Protein AF-A0A2H6A125-F1 (afdb_monomer)

Foldseek 3Di:
DDDDDDDDDDDDPPDPPPPPPPPVPPLCPDPVLLVLLLVLVVVQVVQVVPVVFWDQEAQPDDDAQFWEDENNGAIFTWGWDADPLAIEIETPDPDQDDDDKAKEFEAAPVPRDTHHIYIYRDHDDPPGRFRAWYDYPHDIHTYIYGHDNLVVRADPSRGNHDDYDDPPDDD

Solvent-accessible surface area (backbone atoms only — not comparable to full-atom values): 10241 Å² total; per-residue (Å²): 141,83,87,82,80,85,81,84,90,81,89,77,80,81,74,82,78,72,81,75,74,77,69,87,63,61,56,71,79,37,73,68,28,50,54,48,43,53,52,24,51,53,53,53,57,56,40,58,75,41,70,88,27,47,38,71,65,70,72,92,68,69,64,71,70,25,45,26,28,34,79,96,55,68,62,29,51,19,44,62,48,78,54,99,74,34,38,40,32,42,48,71,55,78,79,65,58,71,77,52,28,24,31,35,36,37,26,25,65,88,73,72,43,64,70,30,33,45,34,44,56,60,73,57,76,83,92,60,51,65,30,22,36,35,25,46,96,86,35,74,27,53,16,33,32,31,40,37,64,51,76,82,46,37,40,95,80,42,50,68,56,62,82,78,82,72,96,76,75,84,130

Radius of gyration: 24.01 Å; Cα contacts (8 Å, |Δi|>4): 311; chains: 1; bounding box: 84×49×62 Å

pLDDT: mean 84.89, std 18.53, range [31.28, 98.5]

Mean predicted aligned error: 10.07 Å

Structure (mmCIF, N/CA/C/O backbone):
data_AF-A0A2H6A125-F1
#
_entry.id   AF-A0A2H6A125-F1
#
loop_
_atom_site.group_PDB
_atom_site.id
_atom_site.type_symbol
_atom_site.label_atom_id
_atom_site.label_alt_id
_atom_site.label_comp_id
_atom_site.label_asym_id
_atom_site.label_entity_id
_atom_site.label_seq_id
_atom_site.pdbx_PDB_ins_code
_atom_site.Cartn_x
_atom_site.Cartn_y
_atom_site.Cartn_z
_atom_site.occupancy
_atom_site.B_iso_or_equiv
_atom_site.auth_seq_id
_atom_site.auth_comp_id
_atom_site.auth_asym_id
_atom_site.auth_atom_id
_atom_site.pdbx_PDB_model_num
ATOM 1 N N . MET A 1 1 ? 66.514 -27.451 -47.415 1.00 45.03 1 MET A N 1
ATOM 2 C CA . MET A 1 1 ? 66.470 -26.175 -46.665 1.00 45.03 1 MET A CA 1
ATOM 3 C C . MET A 1 1 ? 65.730 -25.149 -47.502 1.00 45.03 1 MET A C 1
ATOM 5 O O . MET A 1 1 ? 66.303 -24.671 -48.462 1.00 45.03 1 MET A O 1
ATOM 9 N N . ASN A 1 2 ? 64.467 -24.857 -47.182 1.00 39.72 2 ASN A N 1
ATOM 10 C CA . ASN A 1 2 ? 63.798 -23.630 -47.617 1.00 39.72 2 ASN A CA 1
ATOM 11 C C . ASN A 1 2 ? 62.652 -23.328 -46.647 1.00 39.72 2 ASN A C 1
ATOM 13 O O . ASN A 1 2 ? 61.668 -24.058 -46.566 1.00 39.72 2 ASN A O 1
ATOM 17 N N . ARG A 1 3 ? 62.860 -22.282 -45.841 1.00 41.31 3 ARG A N 1
ATOM 18 C CA . ARG A 1 3 ? 61.918 -21.753 -44.853 1.00 41.31 3 ARG A CA 1
ATOM 19 C C . ARG A 1 3 ? 60.858 -20.936 -45.589 1.00 41.31 3 ARG A C 1
ATOM 21 O O . ARG A 1 3 ? 61.184 -19.880 -46.126 1.00 41.31 3 ARG A O 1
ATOM 28 N N . HIS A 1 4 ? 59.601 -21.371 -45.565 1.00 50.62 4 HIS A N 1
ATOM 29 C CA . HIS A 1 4 ? 58.487 -20.497 -45.924 1.00 50.62 4 HIS A CA 1
ATOM 30 C C . HIS A 1 4 ? 58.055 -19.678 -44.703 1.00 50.62 4 HIS A C 1
ATOM 32 O O . HIS A 1 4 ? 57.708 -20.212 -43.653 1.00 50.62 4 HIS A O 1
ATOM 38 N N . ARG A 1 5 ? 58.152 -18.354 -44.862 1.00 57.81 5 ARG A N 1
ATOM 39 C CA . ARG A 1 5 ? 57.757 -17.312 -43.909 1.00 57.81 5 ARG A CA 1
ATOM 40 C C . ARG A 1 5 ? 56.262 -17.403 -43.578 1.00 57.81 5 ARG A C 1
ATOM 42 O O . ARG A 1 5 ? 55.437 -17.291 -44.480 1.00 57.81 5 ARG A O 1
ATOM 49 N N . GLN A 1 6 ? 55.928 -17.487 -42.292 1.00 52.91 6 GLN A N 1
ATOM 50 C CA . GLN A 1 6 ? 54.611 -17.116 -41.769 1.00 52.91 6 GLN A CA 1
ATOM 51 C C . GLN A 1 6 ? 54.445 -15.587 -41.848 1.00 52.91 6 GLN A C 1
ATOM 53 O O . GLN A 1 6 ? 55.332 -14.844 -41.426 1.00 52.91 6 GLN A O 1
ATOM 58 N N . LYS A 1 7 ? 53.320 -15.117 -42.397 1.00 51.59 7 LYS A N 1
ATOM 59 C CA . LYS A 1 7 ? 52.850 -13.729 -42.262 1.00 51.59 7 LYS A CA 1
ATOM 60 C C . LYS A 1 7 ? 51.802 -13.675 -41.141 1.00 51.59 7 LYS A C 1
ATOM 62 O O . LYS A 1 7 ? 50.956 -14.567 -41.106 1.00 51.59 7 LYS A O 1
ATOM 67 N N . PRO A 1 8 ? 51.828 -12.666 -40.255 1.00 49.78 8 PRO A N 1
ATOM 68 C CA . PRO A 1 8 ? 50.775 -12.447 -39.278 1.00 49.78 8 PRO A CA 1
ATOM 69 C C . PRO A 1 8 ? 49.687 -11.516 -39.836 1.00 49.78 8 PRO A C 1
ATOM 71 O O . PRO A 1 8 ? 49.899 -10.811 -40.822 1.00 49.78 8 PRO A O 1
ATOM 74 N N . LEU A 1 9 ? 48.606 -11.436 -39.059 1.00 45.34 9 LEU A N 1
ATOM 75 C CA . LEU A 1 9 ? 47.724 -10.277 -38.900 1.00 45.34 9 LEU A CA 1
ATOM 76 C C . LEU A 1 9 ? 46.521 -10.166 -39.850 1.00 45.34 9 LEU A C 1
ATOM 78 O O . LEU A 1 9 ? 46.654 -9.981 -41.055 1.00 45.34 9 LEU A O 1
ATOM 82 N N . GLY A 1 10 ? 45.329 -10.200 -39.244 1.00 41.28 10 GLY A N 1
ATOM 83 C CA . GLY A 1 10 ? 44.068 -9.866 -39.903 1.00 41.28 10 GLY A CA 1
ATOM 84 C C . GLY A 1 10 ? 42.828 -10.386 -39.177 1.00 41.28 10 GLY A C 1
ATOM 85 O O . GLY A 1 10 ? 41.997 -11.035 -39.798 1.00 41.28 10 GLY A O 1
ATOM 86 N N . ILE A 1 11 ? 42.711 -10.152 -37.864 1.00 54.56 11 ILE A N 1
ATOM 87 C CA . ILE A 1 11 ? 41.463 -10.363 -37.114 1.00 54.56 11 ILE A CA 1
ATOM 88 C C . ILE A 1 11 ? 40.464 -9.305 -37.596 1.00 54.56 11 ILE A C 1
ATOM 90 O O . ILE A 1 11 ? 40.628 -8.126 -37.297 1.00 54.56 11 ILE A O 1
ATOM 94 N N . ALA A 1 12 ? 39.444 -9.723 -38.341 1.00 47.31 12 ALA A N 1
ATOM 95 C CA . ALA A 1 12 ? 38.279 -8.905 -38.659 1.00 47.31 12 ALA A CA 1
ATOM 96 C C . ALA A 1 12 ? 37.071 -9.464 -37.895 1.00 47.31 12 ALA A C 1
ATOM 98 O O . ALA A 1 12 ? 36.276 -10.240 -38.419 1.00 47.31 12 ALA A O 1
ATOM 99 N N . LEU A 1 13 ? 36.970 -9.093 -36.616 1.00 45.88 13 LEU A N 1
ATOM 100 C CA . LEU A 1 13 ? 35.729 -9.183 -35.850 1.00 45.88 13 LEU A CA 1
ATOM 101 C C . LEU A 1 13 ? 34.775 -8.130 -36.426 1.00 45.88 13 LEU A C 1
ATOM 103 O O . LEU A 1 13 ? 34.897 -6.944 -36.124 1.00 45.88 13 LEU A O 1
ATOM 107 N N . LEU A 1 14 ? 33.857 -8.559 -37.298 1.00 50.56 14 LEU A N 1
ATOM 108 C CA . LEU A 1 14 ? 32.708 -7.750 -37.692 1.00 50.56 14 LEU A CA 1
ATOM 109 C C . LEU A 1 14 ? 31.846 -7.515 -36.448 1.00 50.56 14 LEU A C 1
ATOM 111 O O . LEU A 1 14 ? 31.099 -8.387 -36.007 1.00 50.56 14 LEU A O 1
ATOM 115 N N . GLY A 1 15 ? 31.982 -6.321 -35.879 1.00 45.25 15 GLY A N 1
ATOM 116 C CA . GLY A 1 15 ? 31.077 -5.799 -34.874 1.00 45.25 15 GLY A CA 1
ATOM 117 C C . GLY A 1 15 ? 29.706 -5.548 -35.491 1.00 45.25 15 GLY A C 1
ATOM 118 O O . GLY A 1 15 ? 29.510 -4.561 -36.196 1.00 45.25 15 GLY A O 1
ATOM 119 N N . CYS A 1 16 ? 28.740 -6.410 -35.175 1.00 44.06 16 CYS A N 1
ATOM 120 C CA . CYS A 1 16 ? 27.339 -6.006 -35.146 1.00 44.06 16 CYS A CA 1
ATOM 121 C C . CYS A 1 16 ? 27.173 -5.033 -33.974 1.00 44.06 16 CYS A C 1
ATOM 123 O O . CYS A 1 16 ? 26.851 -5.426 -32.854 1.00 44.06 16 CYS A O 1
ATOM 125 N N . ALA A 1 17 ? 27.454 -3.755 -34.226 1.00 50.03 17 ALA A N 1
ATOM 126 C CA . ALA A 1 17 ? 27.018 -2.661 -33.376 1.00 50.03 17 ALA A CA 1
ATOM 127 C C . ALA A 1 17 ? 25.494 -2.555 -33.507 1.00 50.03 17 ALA A C 1
ATOM 129 O O . ALA A 1 17 ? 24.967 -1.788 -34.310 1.00 50.03 17 ALA A O 1
ATOM 130 N N . SER A 1 18 ? 24.784 -3.397 -32.757 1.00 54.34 18 SER A N 1
ATOM 131 C CA . SER A 1 18 ? 23.344 -3.283 -32.580 1.00 54.34 18 SER A CA 1
ATOM 132 C C . SER A 1 18 ? 23.065 -1.929 -31.941 1.00 54.34 18 SER A C 1
ATOM 134 O O . SER A 1 18 ? 23.415 -1.696 -30.783 1.00 54.34 18 SER A O 1
ATOM 136 N N . LEU A 1 19 ? 22.453 -1.033 -32.714 1.00 48.19 19 LEU A N 1
ATOM 137 C CA . LEU A 1 19 ? 21.822 0.173 -32.209 1.00 48.19 19 LEU A CA 1
ATOM 138 C C . LEU A 1 19 ? 20.765 -0.234 -31.174 1.00 48.19 19 LEU A C 1
ATOM 140 O O . LEU A 1 19 ? 19.629 -0.550 -31.523 1.00 48.19 19 LEU A O 1
ATOM 144 N N . LEU A 1 20 ? 21.124 -0.212 -29.892 1.00 50.91 20 LEU A N 1
ATOM 145 C CA . LEU A 1 20 ? 20.140 -0.062 -28.830 1.00 50.91 20 LEU A CA 1
ATOM 146 C C . LEU A 1 20 ? 19.722 1.405 -28.849 1.00 50.91 20 LEU A C 1
ATOM 148 O O . LEU A 1 20 ? 20.271 2.244 -28.140 1.00 50.91 20 LEU A O 1
ATOM 152 N N . ILE A 1 21 ? 18.771 1.707 -29.732 1.00 48.62 21 ILE A N 1
ATOM 153 C CA . ILE A 1 21 ? 17.903 2.868 -29.588 1.00 48.62 21 ILE A CA 1
ATOM 154 C C . ILE A 1 21 ? 17.286 2.718 -28.199 1.00 48.62 21 ILE A C 1
ATOM 156 O O . ILE A 1 21 ? 16.431 1.861 -27.977 1.00 48.62 21 ILE A O 1
ATOM 160 N N . ALA A 1 22 ? 17.791 3.492 -27.241 1.00 44.69 22 ALA A N 1
ATOM 161 C CA . ALA A 1 22 ? 17.157 3.670 -25.954 1.00 44.69 22 ALA A CA 1
ATOM 162 C C . ALA A 1 22 ? 15.851 4.421 -26.222 1.00 44.69 22 ALA A C 1
ATOM 164 O O . ALA A 1 22 ? 15.797 5.645 -26.179 1.00 44.69 22 ALA A O 1
ATOM 165 N N . CYS A 1 23 ? 14.794 3.683 -26.565 1.00 50.44 23 CYS A N 1
ATOM 166 C CA . CYS A 1 23 ? 13.460 4.152 -26.255 1.00 50.44 23 CYS A CA 1
ATOM 167 C C . CYS A 1 23 ? 13.474 4.419 -24.752 1.00 50.44 23 CYS A C 1
ATOM 169 O O . CYS A 1 23 ? 13.734 3.499 -23.974 1.00 50.44 23 CYS A O 1
ATOM 171 N N . GLU A 1 24 ? 13.222 5.660 -24.345 1.00 50.19 24 GLU A N 1
ATOM 172 C CA . GLU A 1 24 ? 12.804 5.988 -22.984 1.00 50.19 24 GLU A CA 1
ATOM 173 C C . GLU A 1 24 ? 11.444 5.320 -22.742 1.00 50.19 24 GLU A C 1
ATOM 175 O O . GLU A 1 24 ? 10.383 5.937 -22.729 1.00 50.19 24 GLU A O 1
ATOM 180 N N . SER A 1 25 ? 11.456 3.994 -22.640 1.00 50.69 25 SER A N 1
ATOM 181 C CA . SER A 1 25 ? 10.323 3.215 -22.196 1.00 50.69 25 SER A CA 1
ATOM 182 C C . SER A 1 25 ? 10.205 3.492 -20.711 1.00 50.69 25 SER A C 1
ATOM 184 O O . SER A 1 25 ? 11.118 3.148 -19.957 1.00 50.69 25 SER A O 1
ATOM 186 N N . ASN A 1 26 ? 9.108 4.137 -20.315 1.00 62.97 26 ASN A N 1
ATOM 187 C CA . ASN A 1 26 ? 8.693 4.279 -18.924 1.00 62.97 26 ASN A CA 1
ATOM 188 C C . ASN A 1 26 ? 9.101 3.011 -18.138 1.00 62.97 26 ASN A C 1
ATOM 190 O O . ASN A 1 26 ? 8.681 1.922 -18.545 1.00 62.97 26 ASN A O 1
ATOM 194 N N . PRO A 1 27 ? 9.953 3.109 -17.096 1.00 62.69 27 PRO A N 1
ATOM 195 C CA . PRO A 1 27 ? 10.583 1.949 -16.457 1.00 62.69 27 PRO A CA 1
ATOM 196 C C . PRO A 1 27 ? 9.574 0.896 -15.977 1.00 62.69 27 PRO A C 1
ATOM 198 O O . PRO A 1 27 ? 9.894 -0.293 -15.955 1.00 62.69 27 PRO A O 1
ATOM 201 N N . GLU A 1 28 ? 8.334 1.303 -15.691 1.00 66.81 28 GLU A N 1
ATOM 202 C CA . GLU A 1 28 ? 7.229 0.403 -15.340 1.00 66.81 28 GLU A CA 1
ATOM 203 C C . GLU A 1 28 ? 6.837 -0.588 -16.440 1.00 66.81 28 GLU A C 1
ATOM 205 O O . GLU A 1 28 ? 6.411 -1.697 -16.135 1.00 66.81 28 GLU A O 1
ATOM 210 N N . ASN A 1 29 ? 7.009 -0.227 -17.712 1.00 70.81 29 ASN A N 1
ATOM 211 C CA . ASN A 1 29 ? 6.516 -1.006 -18.850 1.00 70.81 29 ASN A CA 1
ATOM 212 C C . ASN A 1 29 ? 7.509 -2.079 -19.322 1.00 70.81 29 ASN A C 1
ATOM 214 O O . ASN A 1 29 ? 7.290 -2.723 -20.349 1.00 70.81 29 ASN A O 1
ATOM 218 N N . SER A 1 30 ? 8.620 -2.271 -18.605 1.00 84.19 30 SER A N 1
ATOM 219 C CA . SER A 1 30 ? 9.564 -3.340 -18.921 1.00 84.19 30 SER A CA 1
ATOM 220 C C . SER A 1 30 ? 9.109 -4.675 -18.309 1.00 84.19 30 SER A C 1
ATOM 222 O O . SER A 1 30 ? 8.669 -4.704 -17.156 1.00 84.19 30 SER A O 1
ATOM 224 N N . PRO A 1 31 ? 9.291 -5.814 -19.009 1.00 85.19 31 PRO A N 1
ATOM 225 C CA . PRO A 1 31 ? 8.980 -7.131 -18.447 1.00 85.19 31 PRO A CA 1
ATOM 226 C C . PRO A 1 31 ? 9.698 -7.400 -17.117 1.00 85.19 31 PRO A C 1
ATOM 228 O O . PRO A 1 31 ? 9.139 -8.011 -16.210 1.00 85.19 31 PRO A O 1
ATOM 231 N N . ALA A 1 32 ? 10.930 -6.897 -16.977 1.00 88.44 32 ALA A N 1
ATOM 232 C CA . ALA A 1 32 ? 11.711 -7.026 -15.752 1.00 88.44 32 ALA A CA 1
ATOM 233 C C . ALA A 1 32 ? 11.048 -6.315 -14.561 1.00 88.44 32 ALA A C 1
ATOM 235 O O . ALA A 1 32 ? 10.980 -6.887 -13.474 1.00 88.44 32 ALA A O 1
ATOM 236 N N . CYS A 1 33 ? 10.528 -5.100 -14.758 1.00 89.44 33 CYS A N 1
ATOM 237 C CA . CYS A 1 33 ? 9.862 -4.371 -13.682 1.00 89.44 33 CYS A CA 1
ATOM 238 C C . CYS A 1 33 ? 8.458 -4.902 -13.375 1.00 89.44 33 CYS A C 1
ATOM 240 O O . CYS A 1 33 ? 8.044 -4.833 -12.219 1.00 89.44 33 CYS A O 1
ATOM 242 N N . GLY A 1 34 ? 7.778 -5.522 -14.345 1.00 87.31 34 GLY A N 1
ATOM 243 C CA . GLY A 1 34 ? 6.556 -6.293 -14.090 1.00 87.31 34 GLY A CA 1
ATOM 244 C C . GLY A 1 34 ? 6.796 -7.504 -13.178 1.00 87.31 34 GLY A C 1
ATOM 245 O O . GLY A 1 34 ? 6.050 -7.732 -12.233 1.00 87.31 34 GLY A O 1
ATOM 246 N N . ILE A 1 35 ? 7.883 -8.256 -13.389 1.00 89.19 35 ILE A N 1
ATOM 247 C CA . ILE A 1 35 ? 8.248 -9.365 -12.487 1.00 89.19 35 ILE A CA 1
ATOM 248 C C . ILE A 1 35 ? 8.644 -8.829 -11.105 1.00 89.19 35 ILE A C 1
ATOM 250 O O . ILE A 1 35 ? 8.231 -9.379 -10.083 1.00 89.19 35 ILE A O 1
ATOM 254 N N . ALA A 1 36 ? 9.422 -7.744 -11.062 1.00 90.94 36 ALA A N 1
ATOM 255 C CA . ALA A 1 36 ? 9.845 -7.131 -9.808 1.00 90.94 36 ALA A CA 1
ATOM 256 C C . ALA A 1 36 ? 8.656 -6.631 -8.972 1.00 90.94 36 ALA A C 1
ATOM 258 O O . ALA A 1 36 ? 8.660 -6.803 -7.755 1.00 90.94 36 ALA A O 1
ATOM 259 N N . SER A 1 37 ? 7.623 -6.059 -9.600 1.00 90.81 37 SER A N 1
ATOM 260 C CA . SER A 1 37 ? 6.436 -5.579 -8.887 1.00 90.81 37 SER A CA 1
ATOM 261 C C . SER A 1 37 ? 5.624 -6.716 -8.267 1.00 90.81 37 SER A C 1
ATOM 263 O O . SER A 1 37 ? 5.180 -6.593 -7.127 1.00 90.81 37 SER A O 1
ATOM 265 N N . ILE A 1 38 ? 5.491 -7.847 -8.967 1.00 91.75 38 ILE A N 1
ATOM 266 C CA . ILE A 1 38 ? 4.841 -9.051 -8.433 1.00 91.75 38 ILE A CA 1
ATOM 267 C C . ILE A 1 38 ? 5.657 -9.628 -7.271 1.00 91.75 38 ILE A C 1
ATOM 269 O O . ILE A 1 38 ? 5.097 -9.973 -6.233 1.00 91.75 38 ILE A O 1
ATOM 273 N N . ALA A 1 39 ? 6.984 -9.700 -7.410 1.00 92.94 39 ALA A N 1
ATOM 274 C CA . ALA A 1 39 ? 7.856 -10.170 -6.336 1.00 92.94 39 ALA A CA 1
ATOM 275 C C . ALA A 1 39 ? 7.750 -9.278 -5.087 1.00 92.94 39 ALA A C 1
ATOM 277 O O . ALA A 1 39 ? 7.618 -9.789 -3.976 1.00 92.94 39 ALA A O 1
ATOM 278 N N . ALA A 1 40 ? 7.740 -7.955 -5.271 1.00 93.94 40 ALA A N 1
ATOM 279 C CA . ALA A 1 40 ? 7.539 -6.998 -4.190 1.00 93.94 40 ALA A CA 1
ATOM 280 C C . ALA A 1 40 ? 6.180 -7.195 -3.503 1.00 93.94 40 ALA A C 1
ATOM 282 O O . ALA A 1 40 ? 6.132 -7.267 -2.278 1.00 93.94 40 ALA A O 1
ATOM 283 N N . ALA A 1 41 ? 5.095 -7.366 -4.266 1.00 94.62 41 ALA A N 1
ATOM 284 C CA . ALA A 1 41 ? 3.770 -7.648 -3.714 1.00 94.62 41 ALA A CA 1
ATOM 285 C C . ALA A 1 41 ? 3.764 -8.928 -2.850 1.00 94.62 41 ALA A C 1
ATOM 287 O O . ALA A 1 41 ? 3.250 -8.931 -1.733 1.00 94.62 41 ALA A O 1
ATOM 288 N N . SER A 1 42 ? 4.433 -9.994 -3.295 1.00 94.75 42 SER A N 1
ATOM 289 C CA . SER A 1 42 ? 4.585 -11.221 -2.500 1.00 94.75 42 SER A CA 1
ATOM 290 C C . SER A 1 42 ? 5.366 -11.005 -1.197 1.00 94.75 42 SER A C 1
ATOM 292 O O . SER A 1 42 ? 4.973 -11.528 -0.156 1.00 94.75 42 SER A O 1
ATOM 294 N N . ILE A 1 43 ? 6.446 -10.213 -1.219 1.00 95.25 43 ILE A N 1
ATOM 295 C CA . ILE A 1 43 ? 7.211 -9.861 -0.006 1.00 95.25 43 ILE A CA 1
ATOM 296 C C . ILE A 1 43 ? 6.332 -9.076 0.974 1.00 95.25 43 ILE A C 1
ATOM 298 O O . ILE A 1 43 ? 6.364 -9.323 2.179 1.00 95.25 43 ILE A O 1
ATOM 302 N N . VAL A 1 44 ? 5.518 -8.153 0.464 1.00 95.94 44 VAL A N 1
ATOM 303 C CA . VAL A 1 44 ? 4.569 -7.386 1.273 1.00 95.94 44 VAL A CA 1
ATOM 304 C C . VAL A 1 44 ? 3.537 -8.308 1.936 1.00 95.94 44 VAL A C 1
ATOM 306 O O . VAL A 1 44 ? 3.313 -8.191 3.141 1.00 95.94 44 VAL A O 1
ATOM 309 N N . LEU A 1 45 ? 2.952 -9.257 1.197 1.00 93.94 45 LEU A N 1
ATOM 310 C CA . LEU A 1 45 ? 2.031 -10.248 1.769 1.00 93.94 45 LEU A CA 1
ATOM 311 C C . LEU A 1 45 ? 2.709 -11.111 2.841 1.00 93.94 45 LEU A C 1
ATOM 313 O O . LEU A 1 45 ? 2.102 -11.399 3.869 1.00 93.94 45 LEU A O 1
ATOM 317 N N . GLN A 1 46 ? 3.977 -11.481 2.646 1.00 92.88 46 GLN A N 1
ATOM 318 C CA . GLN A 1 46 ? 4.750 -12.187 3.668 1.00 92.88 46 GLN A CA 1
ATOM 319 C C . GLN A 1 46 ? 4.928 -11.334 4.934 1.00 92.88 46 GLN A C 1
ATOM 321 O O . GLN A 1 46 ? 4.830 -11.858 6.040 1.00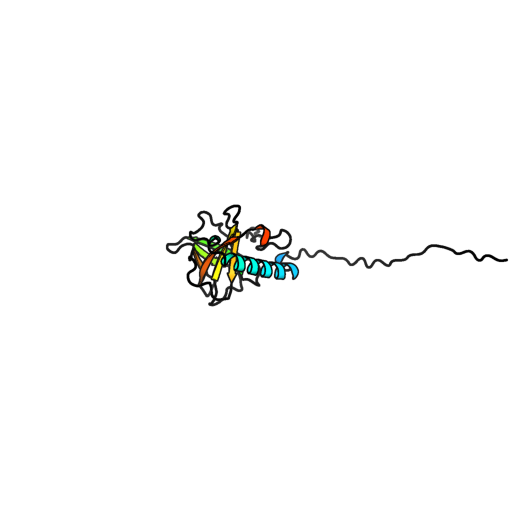 92.88 46 GLN A O 1
ATOM 326 N N . SER A 1 47 ? 5.139 -10.022 4.787 1.00 92.12 47 SER A N 1
ATOM 327 C CA . SER A 1 47 ? 5.247 -9.093 5.920 1.00 92.12 47 SER A CA 1
ATOM 328 C C . SER A 1 47 ? 3.955 -8.994 6.730 1.00 92.12 47 SER A C 1
ATOM 330 O O . SER A 1 47 ? 4.013 -8.801 7.939 1.00 92.12 47 SER A O 1
ATOM 332 N N . MET A 1 48 ? 2.791 -9.148 6.091 1.00 91.75 48 MET A N 1
ATOM 333 C CA . MET A 1 48 ? 1.498 -9.140 6.784 1.00 91.75 48 MET A CA 1
ATOM 334 C C . MET A 1 48 ? 1.313 -10.328 7.735 1.00 91.75 48 MET A C 1
ATOM 336 O O . MET A 1 48 ? 0.523 -10.234 8.668 1.00 91.75 48 MET A O 1
ATOM 340 N N . GLN A 1 49 ? 2.030 -11.435 7.516 1.00 92.00 49 GLN A N 1
ATOM 341 C CA . GLN A 1 49 ? 1.953 -12.613 8.385 1.00 92.00 49 GLN A CA 1
ATOM 342 C C . GLN A 1 49 ? 2.603 -12.373 9.759 1.00 92.00 49 GLN A C 1
ATOM 344 O O . GLN A 1 49 ? 2.288 -13.083 10.713 1.00 92.00 49 GLN A O 1
ATOM 349 N N . ASP A 1 50 ? 3.481 -11.371 9.877 1.00 93.62 50 ASP A N 1
ATOM 350 C CA . ASP A 1 50 ? 3.977 -10.879 11.162 1.00 93.62 50 ASP A CA 1
ATOM 351 C C . ASP A 1 50 ? 3.017 -9.815 11.705 1.00 93.62 50 ASP A C 1
ATOM 353 O O . ASP A 1 50 ? 3.004 -8.667 11.257 1.00 93.62 50 ASP A O 1
ATOM 357 N N . LEU A 1 51 ? 2.219 -10.187 12.706 1.00 90.75 51 LEU A N 1
ATOM 358 C CA . LEU A 1 51 ? 1.205 -9.304 13.287 1.00 90.75 51 LEU A CA 1
ATOM 359 C C . LEU A 1 51 ? 1.796 -8.019 13.896 1.00 90.75 51 LEU A C 1
ATOM 361 O O . LEU A 1 51 ? 1.089 -7.020 13.991 1.00 90.75 51 LEU A O 1
ATOM 365 N N . ASN A 1 52 ? 3.088 -8.002 14.250 1.00 93.00 52 ASN A N 1
ATOM 366 C CA . ASN A 1 52 ? 3.759 -6.798 14.758 1.00 93.00 52 ASN A CA 1
ATOM 367 C C . ASN A 1 52 ? 4.034 -5.764 13.659 1.00 93.00 52 ASN A C 1
ATOM 369 O O . ASN A 1 52 ? 4.341 -4.608 13.951 1.00 93.00 52 ASN A O 1
ATOM 373 N N . LYS A 1 53 ? 3.956 -6.172 12.389 1.00 94.88 53 LYS A N 1
ATOM 374 C CA . LYS A 1 53 ? 4.078 -5.279 11.237 1.00 94.88 53 LYS A CA 1
ATOM 375 C C . LYS A 1 53 ? 2.737 -4.677 10.835 1.00 94.88 53 LYS A C 1
ATOM 377 O O . LYS A 1 53 ? 2.734 -3.782 9.996 1.00 94.88 53 LYS A O 1
ATOM 382 N N . LEU A 1 54 ? 1.612 -5.115 11.398 1.00 96.19 54 LEU A N 1
ATOM 383 C CA . LEU A 1 54 ? 0.321 -4.511 11.084 1.00 96.19 54 LEU A CA 1
ATOM 384 C C . LEU A 1 54 ? 0.235 -3.096 11.646 1.00 96.19 54 LEU A C 1
ATOM 386 O O . LEU A 1 54 ? 0.674 -2.806 12.757 1.00 96.19 54 LEU A O 1
ATOM 390 N N . VAL A 1 55 ? -0.353 -2.212 10.853 1.00 95.12 55 VAL A N 1
ATOM 391 C CA . VAL A 1 55 ? -0.678 -0.859 11.284 1.00 95.12 55 VAL A CA 1
ATOM 392 C C . VAL A 1 55 ? -2.092 -0.898 11.850 1.00 95.12 55 VAL A C 1
ATOM 394 O O . VAL A 1 55 ? -3.034 -1.259 11.147 1.00 95.12 55 VAL A O 1
ATOM 397 N N . THR A 1 56 ? -2.224 -0.574 13.133 1.00 93.50 56 THR A N 1
ATOM 398 C CA . THR A 1 56 ? -3.498 -0.604 13.869 1.00 93.50 56 THR A CA 1
ATOM 399 C C . THR A 1 56 ? -4.248 0.715 13.799 1.00 93.50 56 THR A C 1
ATOM 401 O O . THR A 1 56 ? -5.475 0.717 13.791 1.00 93.50 56 THR A O 1
ATOM 404 N N . ASP A 1 57 ? -3.509 1.818 13.711 1.00 89.69 57 ASP A N 1
ATOM 405 C CA . ASP A 1 57 ? -4.037 3.175 13.724 1.00 89.69 57 ASP A CA 1
ATOM 406 C C . ASP A 1 57 ? -3.652 3.893 12.425 1.00 89.69 57 ASP A C 1
ATOM 408 O O . ASP A 1 57 ? -2.509 3.762 11.974 1.00 89.69 57 ASP A O 1
ATOM 412 N N . PRO A 1 58 ? -4.570 4.648 11.796 1.00 86.62 58 PRO A N 1
ATOM 413 C CA . PRO A 1 58 ? -4.256 5.397 10.588 1.00 86.62 58 PRO A CA 1
ATOM 414 C C . PRO A 1 58 ? -3.051 6.334 10.792 1.00 86.62 58 PRO A C 1
ATOM 416 O O . PRO A 1 58 ? -3.025 7.076 11.778 1.00 86.62 58 PRO A O 1
ATOM 419 N N . PRO A 1 59 ? -2.070 6.349 9.869 1.00 89.56 59 PRO A N 1
ATOM 420 C CA . PRO A 1 59 ? -0.969 7.305 9.927 1.00 89.56 59 PRO A CA 1
ATOM 421 C C . PRO A 1 59 ? -1.481 8.750 9.934 1.00 89.56 59 PRO A C 1
ATOM 423 O O . PRO A 1 59 ? -2.411 9.085 9.201 1.00 89.56 59 PRO A O 1
ATOM 426 N N . VAL A 1 60 ? -0.857 9.606 10.749 1.00 83.31 60 VAL A N 1
ATOM 427 C CA . VAL A 1 60 ? -1.264 11.016 10.916 1.00 83.31 60 VAL A CA 1
ATOM 428 C C . VAL A 1 60 ? -1.077 11.808 9.621 1.00 83.31 60 VAL A C 1
ATOM 430 O O . VAL A 1 60 ? -1.909 12.641 9.271 1.00 83.31 60 VAL A O 1
ATOM 433 N N . GLU A 1 61 ? 0.002 11.523 8.893 1.00 89.88 61 GLU A N 1
ATOM 434 C CA . GLU A 1 61 ? 0.332 12.172 7.630 1.00 89.88 61 GLU A CA 1
ATOM 435 C C . GLU A 1 61 ? 0.241 11.159 6.489 1.00 89.88 61 GLU A C 1
ATOM 437 O O . GLU A 1 61 ? 1.077 10.264 6.347 1.00 89.88 61 GLU A O 1
ATOM 442 N N . VAL A 1 62 ? -0.790 11.309 5.658 1.00 95.88 62 VAL A N 1
ATOM 443 C CA . VAL A 1 62 ? -0.961 10.533 4.429 1.00 95.88 62 VAL A CA 1
ATOM 444 C C . VAL A 1 62 ? -0.894 11.498 3.243 1.00 95.88 62 VAL A C 1
ATOM 446 O O . VAL A 1 62 ? -1.726 12.405 3.165 1.00 95.88 62 VAL A O 1
ATOM 449 N N . PRO A 1 63 ? 0.073 11.342 2.318 1.00 95.94 63 PRO A N 1
ATOM 450 C CA . PRO A 1 63 ? 0.152 12.170 1.120 1.00 95.94 63 PRO A CA 1
ATOM 451 C C . PRO A 1 63 ? -1.143 12.138 0.303 1.00 95.94 63 PRO A C 1
ATOM 453 O O . PRO A 1 63 ? -1.778 11.094 0.181 1.00 95.94 63 PRO A O 1
ATOM 456 N N . ASN A 1 64 ? -1.507 13.270 -0.298 1.00 95.12 64 ASN A N 1
ATOM 457 C CA . ASN A 1 64 ? -2.620 13.365 -1.237 1.00 95.12 64 ASN A CA 1
ATOM 458 C C . ASN A 1 64 ? -2.193 14.213 -2.449 1.00 95.12 64 ASN A C 1
ATOM 460 O O . ASN A 1 64 ? -1.924 15.404 -2.271 1.00 95.12 64 ASN A O 1
ATOM 464 N N . PRO A 1 65 ? -2.121 13.645 -3.664 1.00 96.19 65 PRO A N 1
ATOM 465 C CA . PRO A 1 65 ? -2.421 12.253 -4.004 1.00 96.19 65 PRO A CA 1
ATOM 466 C C . PRO A 1 65 ? -1.382 11.255 -3.473 1.00 96.19 65 PRO A C 1
ATOM 468 O O . PRO A 1 65 ? -0.211 11.586 -3.287 1.00 96.19 65 PRO A O 1
ATOM 471 N N . LEU A 1 66 ? -1.817 10.011 -3.277 1.00 97.19 66 LEU A N 1
ATOM 472 C CA . LEU A 1 66 ? -0.975 8.883 -2.888 1.00 97.19 66 LEU A CA 1
ATOM 473 C C . LEU A 1 66 ? -0.780 7.936 -4.082 1.00 97.19 66 LEU A C 1
ATOM 475 O O . LEU A 1 66 ? -1.759 7.637 -4.769 1.00 97.19 66 LEU A O 1
ATOM 479 N N . PRO A 1 67 ? 0.432 7.421 -4.358 1.00 97.50 67 PRO A N 1
ATOM 480 C CA . PRO A 1 67 ? 0.584 6.408 -5.388 1.00 97.50 67 PRO A CA 1
ATOM 481 C C . PRO A 1 67 ? -0.096 5.105 -4.975 1.00 97.50 67 PRO A C 1
ATOM 483 O O . PRO A 1 67 ? 0.055 4.615 -3.854 1.00 97.50 67 PRO A O 1
ATOM 486 N N . ALA A 1 68 ? -0.830 4.526 -5.914 1.00 97.69 68 ALA A N 1
ATOM 487 C CA . ALA A 1 68 ? -1.521 3.266 -5.747 1.00 97.69 68 ALA A CA 1
ATOM 488 C C . ALA A 1 68 ? -1.309 2.372 -6.968 1.00 97.69 68 ALA A C 1
ATOM 490 O O . ALA A 1 68 ? -1.106 2.844 -8.087 1.00 97.69 68 ALA A O 1
ATOM 491 N N . ARG A 1 69 ? -1.356 1.060 -6.764 1.00 95.88 69 ARG A N 1
ATOM 492 C CA . ARG A 1 69 ? -1.209 0.077 -7.836 1.00 95.88 69 ARG A CA 1
ATOM 493 C C . ARG A 1 69 ? -2.063 -1.146 -7.535 1.00 95.88 69 ARG A C 1
ATOM 495 O O . ARG A 1 69 ? -1.963 -1.709 -6.449 1.00 95.88 69 ARG A O 1
ATOM 502 N N . VAL A 1 70 ? -2.841 -1.592 -8.516 1.00 95.75 70 VAL A N 1
ATOM 503 C CA . VAL A 1 70 ? -3.390 -2.953 -8.514 1.00 95.75 70 VAL A CA 1
ATOM 504 C C . VAL A 1 70 ? -2.281 -3.908 -8.942 1.00 95.75 70 VAL A C 1
ATOM 506 O O . VAL A 1 70 ? -1.559 -3.625 -9.900 1.00 95.75 70 VAL A O 1
ATOM 509 N N . VAL A 1 71 ? -2.091 -5.017 -8.228 1.00 91.44 71 VAL A N 1
ATOM 510 C CA . VAL A 1 71 ? -1.056 -6.000 -8.583 1.00 91.44 71 VAL A CA 1
ATOM 511 C C . VAL A 1 71 ? -1.286 -6.498 -10.014 1.00 91.44 71 VAL A C 1
ATOM 513 O O . VAL A 1 71 ? -2.372 -6.953 -10.348 1.00 91.44 71 VAL A O 1
ATOM 516 N N . GLY A 1 72 ? -0.262 -6.387 -10.864 1.00 87.06 72 GLY A N 1
ATOM 517 C CA . GLY A 1 72 ? -0.357 -6.692 -12.299 1.00 87.06 72 GLY A CA 1
ATOM 518 C C . GLY A 1 72 ? -0.651 -5.486 -13.204 1.00 87.06 72 GLY A C 1
ATOM 519 O O . GLY A 1 72 ? -0.537 -5.618 -14.419 1.00 87.06 72 GLY A O 1
ATOM 520 N N . TYR A 1 73 ? -0.942 -4.311 -12.636 1.00 90.81 73 TYR A N 1
ATOM 521 C CA . TYR A 1 73 ? -1.186 -3.059 -13.362 1.00 90.81 73 TYR A CA 1
ATOM 522 C C . TYR A 1 73 ? -0.105 -2.002 -13.067 1.00 90.81 73 TYR A C 1
ATOM 524 O O . TYR A 1 73 ? 0.746 -2.165 -12.186 1.00 90.81 73 TYR A O 1
ATOM 532 N N . GLY A 1 74 ? -0.125 -0.904 -13.830 1.00 90.81 74 GLY A N 1
ATOM 533 C CA . GLY A 1 74 ? 0.755 0.251 -13.627 1.00 90.81 74 GLY A CA 1
ATOM 534 C C . GLY A 1 74 ? 0.392 1.079 -12.390 1.00 90.81 74 GLY A C 1
ATOM 535 O O . GLY A 1 74 ? -0.652 0.884 -11.763 1.00 90.81 74 GLY A O 1
ATOM 536 N N . THR A 1 75 ? 1.261 2.019 -12.015 1.00 94.81 75 THR A N 1
ATOM 537 C CA . THR A 1 75 ? 0.950 2.955 -10.925 1.00 94.81 75 THR A CA 1
ATOM 538 C C . THR A 1 75 ? -0.087 3.987 -11.366 1.00 94.81 75 THR A C 1
ATOM 540 O O . THR A 1 75 ? -0.106 4.454 -12.501 1.00 94.81 75 THR A O 1
ATOM 543 N N . SER A 1 76 ? -0.982 4.343 -10.453 1.00 95.81 76 SER A N 1
ATOM 544 C CA . SER A 1 76 ? -2.010 5.367 -10.620 1.00 95.81 76 SER A CA 1
ATOM 545 C C . SER A 1 76 ? -2.150 6.187 -9.342 1.00 95.81 76 SER A C 1
ATOM 547 O O . SER A 1 76 ? -1.598 5.845 -8.297 1.00 95.81 76 SER A O 1
ATOM 549 N N . SER A 1 77 ? -2.879 7.293 -9.433 1.00 97.44 77 SER A N 1
ATOM 550 C CA . SER A 1 77 ? -3.176 8.144 -8.283 1.00 97.44 77 SER A CA 1
ATOM 551 C C . SER A 1 77 ? -4.311 7.554 -7.441 1.00 97.44 77 SER A C 1
ATOM 553 O O . SER A 1 77 ? -5.286 7.029 -7.983 1.00 97.44 77 SER A O 1
ATOM 555 N N . ALA A 1 78 ? -4.205 7.666 -6.120 1.00 98.06 78 ALA A N 1
ATOM 556 C CA . ALA A 1 78 ? -5.313 7.531 -5.190 1.00 98.06 78 ALA A CA 1
ATOM 557 C C . ALA A 1 78 ? -5.506 8.853 -4.441 1.00 98.06 78 ALA A C 1
ATOM 559 O O . ALA A 1 78 ? -4.581 9.370 -3.812 1.00 98.06 78 ALA A O 1
ATOM 560 N N . LEU A 1 79 ? -6.721 9.393 -4.503 1.00 98.00 79 LEU A N 1
ATOM 561 C CA . LEU A 1 79 ? -7.102 10.558 -3.710 1.00 98.00 79 LEU A CA 1
ATOM 562 C C . LEU A 1 79 ? -7.370 10.118 -2.278 1.00 98.00 79 LEU A C 1
ATOM 564 O O . LEU A 1 79 ? -8.058 9.121 -2.072 1.00 98.00 79 LEU A O 1
ATOM 568 N N . VAL A 1 80 ? -6.846 10.861 -1.309 1.00 97.81 80 VAL A N 1
ATOM 569 C CA . VAL A 1 80 ? -6.958 10.519 0.112 1.00 97.81 80 VAL A CA 1
ATOM 570 C C . VAL A 1 80 ? -7.868 11.510 0.824 1.00 97.81 80 VAL A C 1
ATOM 572 O O . VAL A 1 80 ? -7.692 12.723 0.723 1.00 97.81 80 VAL A O 1
ATOM 575 N N . ALA A 1 81 ? -8.818 10.978 1.582 1.00 96.62 81 ALA A N 1
ATOM 576 C CA . ALA A 1 81 ? -9.626 11.702 2.549 1.00 96.62 81 ALA A CA 1
ATOM 577 C C . ALA A 1 81 ? -9.690 10.923 3.873 1.00 96.62 81 ALA A C 1
ATOM 579 O O . ALA A 1 81 ? -9.337 9.745 3.937 1.00 96.62 81 ALA A O 1
ATOM 580 N N . THR A 1 82 ? -10.179 11.578 4.922 1.00 95.38 82 THR A N 1
ATOM 581 C CA . THR A 1 82 ? -10.409 10.966 6.237 1.00 95.38 82 THR A CA 1
ATOM 582 C C . THR A 1 82 ? -11.883 11.095 6.594 1.00 95.38 82 THR A C 1
ATOM 584 O O . THR A 1 82 ? -12.479 12.155 6.408 1.00 95.38 82 THR A O 1
ATOM 587 N N . GLY A 1 83 ? -12.471 10.022 7.115 1.00 92.75 83 GLY A N 1
ATOM 588 C CA . GLY A 1 83 ? -13.846 9.983 7.595 1.00 92.75 83 GLY A CA 1
ATOM 589 C C . GLY A 1 83 ? -13.973 9.29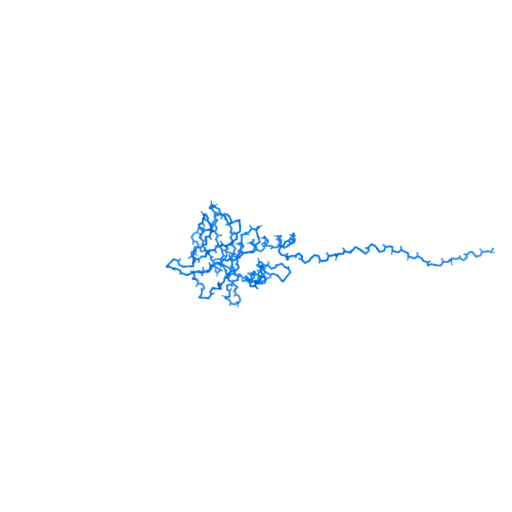7 8.959 1.00 92.75 83 GLY A C 1
ATOM 590 O O . GLY A 1 83 ? -12.971 8.913 9.562 1.00 92.75 83 GLY A O 1
ATOM 591 N N . PRO A 1 84 ? -15.211 9.116 9.454 1.00 91.50 84 PRO A N 1
ATOM 592 C CA . PRO A 1 84 ? -15.465 8.517 10.768 1.00 91.50 84 PRO A CA 1
ATOM 593 C C . PRO A 1 84 ? -14.961 7.074 10.911 1.00 91.50 84 PRO A C 1
ATOM 595 O O . PRO A 1 84 ? -14.639 6.647 12.013 1.00 91.50 84 PRO A O 1
ATOM 598 N N . GLU A 1 85 ? -14.885 6.328 9.803 1.00 90.44 85 GLU A N 1
ATOM 599 C CA . GLU A 1 85 ? -14.401 4.939 9.762 1.00 90.44 85 GLU A CA 1
ATOM 600 C C . GLU A 1 85 ? -12.919 4.809 9.361 1.00 90.44 85 GLU A C 1
ATOM 602 O O . GLU A 1 85 ? -12.466 3.718 9.010 1.00 90.44 85 GLU A O 1
ATOM 607 N N . GLY A 1 86 ? -12.167 5.914 9.382 1.00 95.06 86 GLY A N 1
ATOM 608 C CA . GLY A 1 86 ? -10.756 5.957 9.002 1.00 95.06 86 GLY A CA 1
ATOM 609 C C . GLY A 1 86 ? -10.525 6.552 7.613 1.00 95.06 86 GLY A C 1
ATOM 610 O O . GLY A 1 86 ? -11.217 7.480 7.191 1.00 95.06 86 GLY A O 1
ATOM 611 N N . LEU A 1 87 ? -9.511 6.055 6.911 1.00 97.56 87 LEU A N 1
ATOM 612 C CA . LEU A 1 87 ? -9.098 6.567 5.606 1.00 97.56 87 LEU A CA 1
ATOM 613 C C . LEU A 1 87 ? -10.115 6.218 4.508 1.00 97.56 87 LEU A C 1
ATOM 615 O O . LEU A 1 87 ? -10.670 5.121 4.462 1.00 97.56 87 LEU A O 1
ATOM 619 N N . ILE A 1 88 ? -10.334 7.147 3.585 1.00 97.81 88 ILE A N 1
ATOM 620 C CA . ILE A 1 88 ? -11.177 6.967 2.403 1.00 97.81 88 ILE A CA 1
ATOM 621 C C . ILE A 1 88 ? -10.309 7.259 1.187 1.00 97.81 88 ILE A C 1
ATOM 623 O O . ILE A 1 88 ? -9.914 8.404 0.964 1.00 97.81 88 ILE A O 1
ATOM 627 N N . LEU A 1 89 ? -9.987 6.222 0.418 1.00 98.50 89 LEU A N 1
ATOM 628 C CA . LEU A 1 89 ? -9.154 6.336 -0.774 1.00 98.50 89 LEU A CA 1
ATOM 629 C C . LEU A 1 89 ? -9.987 6.163 -2.045 1.00 98.50 89 LEU A C 1
ATOM 631 O O . LEU A 1 89 ? -10.780 5.233 -2.149 1.00 98.50 89 LEU A O 1
ATOM 635 N N . GLY A 1 90 ? -9.774 7.027 -3.034 1.00 98.31 90 GLY A N 1
ATOM 636 C CA . GLY A 1 90 ? -10.368 6.911 -4.368 1.00 98.31 90 GLY A CA 1
ATOM 637 C C . GLY A 1 90 ? -9.308 6.607 -5.420 1.00 98.31 90 GLY A C 1
ATOM 638 O O . GLY A 1 90 ? -8.574 7.516 -5.814 1.00 98.31 90 GLY A O 1
ATOM 639 N N . TYR A 1 91 ? -9.232 5.357 -5.877 1.00 98.19 91 TYR A N 1
ATOM 640 C CA . TYR A 1 91 ? -8.314 4.912 -6.926 1.00 98.19 91 TYR A CA 1
ATOM 641 C C . TYR A 1 91 ? -8.746 5.452 -8.295 1.00 98.19 91 TYR A C 1
ATOM 643 O O . TYR A 1 91 ? -9.891 5.278 -8.701 1.00 98.19 91 TYR A O 1
ATOM 651 N N . GLN A 1 92 ? -7.822 6.103 -9.003 1.00 96.62 92 GLN A N 1
ATOM 652 C CA . GLN A 1 92 ? -8.083 6.772 -10.285 1.00 96.62 92 GLN A CA 1
ATOM 653 C C . GLN A 1 92 ? -7.599 5.965 -11.503 1.00 96.62 92 GLN A C 1
ATOM 655 O O . GLN A 1 92 ? -7.610 6.477 -12.619 1.00 96.62 92 GLN A O 1
ATOM 660 N N . GLY A 1 93 ? -7.103 4.743 -11.293 1.00 93.62 93 GLY A N 1
ATOM 661 C CA . GLY A 1 93 ? -6.557 3.895 -12.354 1.00 93.62 93 GLY A CA 1
ATOM 662 C C . GLY A 1 93 ? -7.530 2.837 -12.871 1.00 93.62 93 GLY A C 1
ATOM 663 O O . GLY A 1 93 ? -8.654 2.687 -12.391 1.00 93.62 93 GLY A O 1
ATOM 664 N N . GLU A 1 94 ? -7.050 2.054 -13.831 1.00 91.88 94 GLU A N 1
ATOM 665 C CA . GLU A 1 94 ? -7.744 0.878 -14.360 1.00 91.88 94 GLU A CA 1
ATOM 666 C C . GLU A 1 94 ? -7.439 -0.386 -13.540 1.00 91.88 94 GLU A C 1
ATOM 668 O O . GLU A 1 94 ? -6.522 -0.417 -12.721 1.00 91.88 94 GLU A O 1
ATOM 673 N N . GLY A 1 95 ? -8.202 -1.455 -13.773 1.00 92.94 95 GLY A N 1
ATOM 674 C CA . GLY A 1 95 ? -7.926 -2.765 -13.174 1.00 92.94 95 GLY A CA 1
ATOM 675 C C . GLY A 1 95 ? -8.387 -2.928 -11.729 1.00 92.94 95 GLY A C 1
ATOM 676 O O . GLY A 1 95 ? -8.106 -3.953 -11.120 1.00 92.94 95 GLY A O 1
ATOM 677 N N . PHE A 1 96 ? -9.097 -1.950 -11.160 1.00 96.94 96 PHE A N 1
ATOM 678 C CA . PHE A 1 96 ? -9.624 -2.075 -9.802 1.00 96.94 96 PHE A CA 1
ATOM 679 C C . PHE A 1 96 ? -10.628 -3.243 -9.712 1.00 96.94 96 PHE A C 1
ATOM 681 O O . PHE A 1 96 ? -11.571 -3.287 -10.509 1.00 96.94 96 PHE A O 1
ATOM 688 N N . PRO A 1 97 ? -10.464 -4.194 -8.773 1.00 94.06 97 PRO A N 1
ATOM 689 C CA . PRO A 1 97 ? -11.248 -5.421 -8.794 1.00 94.06 97 PRO A CA 1
ATOM 690 C C . PRO A 1 97 ? -12.690 -5.207 -8.324 1.00 94.06 97 PRO A C 1
ATOM 692 O O . PRO A 1 97 ? -12.962 -4.530 -7.328 1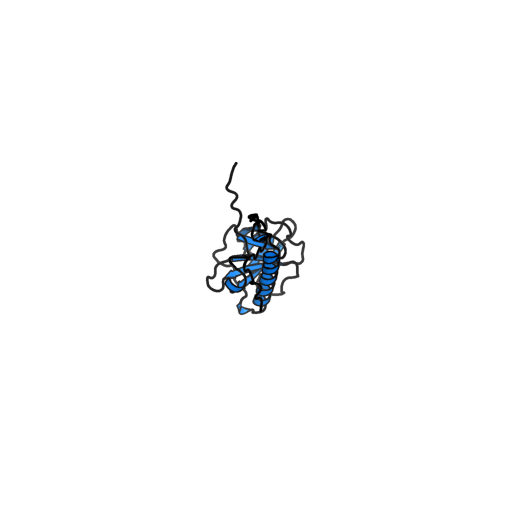.00 94.06 97 PRO A O 1
ATOM 695 N N . ARG A 1 98 ? -13.639 -5.849 -9.016 1.00 89.06 98 ARG A N 1
ATOM 696 C CA . ARG A 1 98 ? -14.998 -6.070 -8.502 1.00 89.06 98 ARG A CA 1
ATOM 697 C C . ARG A 1 98 ? -14.893 -7.240 -7.518 1.00 89.06 98 ARG A C 1
ATOM 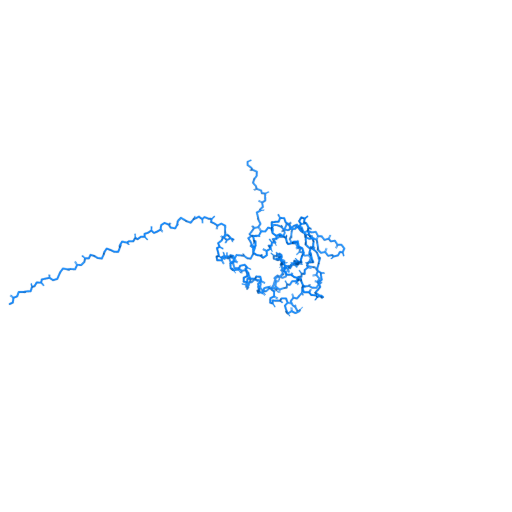699 O O . ARG A 1 98 ? -14.478 -8.305 -7.948 1.00 89.06 98 ARG A O 1
ATOM 706 N N . VAL A 1 99 ? -15.194 -7.009 -6.237 1.00 86.38 99 VAL A N 1
ATOM 707 C CA . VAL A 1 99 ? -15.048 -7.935 -5.084 1.00 86.38 99 VAL A CA 1
ATOM 708 C C . VAL A 1 99 ? -14.986 -9.450 -5.408 1.00 86.38 99 VAL A C 1
ATOM 710 O O . VAL A 1 99 ? -15.806 -9.936 -6.189 1.00 86.38 99 VAL A O 1
ATOM 713 N N . PRO A 1 100 ? -14.112 -10.239 -4.747 1.00 92.69 100 PRO A N 1
ATOM 714 C CA . PRO A 1 100 ? -13.316 -9.906 -3.559 1.00 92.69 100 PRO A CA 1
ATOM 715 C C . PRO A 1 100 ? -12.096 -9.018 -3.856 1.00 92.69 100 PRO A C 1
ATOM 717 O O . PRO A 1 100 ? -11.825 -8.662 -4.999 1.00 92.69 100 PRO A O 1
ATOM 720 N N . GLY A 1 101 ? -11.422 -8.584 -2.792 1.00 95.56 101 GLY A N 1
ATOM 721 C CA . GLY A 1 101 ? -10.191 -7.805 -2.870 1.00 95.56 101 GLY A CA 1
ATOM 722 C C . GLY A 1 101 ? -9.941 -6.982 -1.611 1.00 95.56 101 GLY A C 1
ATOM 723 O O . GLY A 1 101 ? -10.824 -6.829 -0.763 1.00 95.56 101 GLY A O 1
ATOM 724 N N . PHE A 1 102 ? -8.739 -6.426 -1.493 1.00 97.94 102 PHE A N 1
ATOM 725 C CA . PHE A 1 102 ? -8.383 -5.495 -0.422 1.00 97.94 102 PHE A CA 1
ATOM 726 C C . PHE A 1 102 ? -7.273 -4.533 -0.843 1.00 97.94 102 PHE A C 1
ATOM 728 O O . PHE A 1 102 ? -6.428 -4.844 -1.684 1.00 97.94 102 PHE A O 1
ATOM 735 N N . GLY A 1 103 ? -7.271 -3.353 -0.229 1.00 97.88 103 GLY A N 1
ATOM 736 C CA . GLY A 1 103 ? -6.164 -2.411 -0.284 1.00 97.88 103 GLY A CA 1
ATOM 737 C C . GLY A 1 103 ? -5.203 -2.616 0.881 1.00 97.88 103 GLY A C 1
ATOM 738 O O . GLY A 1 103 ? -5.605 -2.976 1.989 1.00 97.88 103 GLY A O 1
ATOM 739 N N . LEU A 1 104 ? -3.933 -2.311 0.648 1.00 98.12 104 LEU A N 1
ATOM 740 C CA . LEU A 1 104 ? -2.886 -2.390 1.649 1.00 98.12 104 LEU A CA 1
ATOM 741 C C . LEU A 1 104 ? -1.999 -1.145 1.610 1.00 98.12 104 LEU A C 1
ATOM 743 O O . LEU A 1 104 ? -1.223 -0.951 0.673 1.00 98.12 104 LEU A O 1
ATOM 747 N N . LEU A 1 105 ? -2.124 -0.315 2.643 1.00 98.25 105 LEU 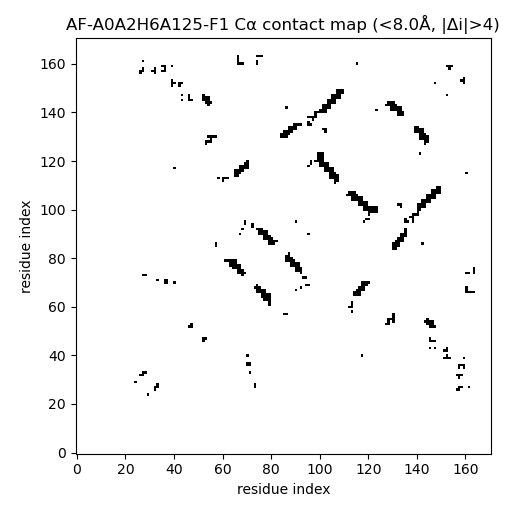A N 1
ATOM 748 C CA . LEU A 1 105 ? -1.299 0.860 2.884 1.00 98.25 105 LEU A CA 1
ATOM 749 C C . LEU A 1 105 ? 0.101 0.431 3.327 1.00 98.25 105 LEU A C 1
ATOM 751 O O . LEU A 1 105 ? 0.254 -0.271 4.327 1.00 98.25 105 LEU A O 1
ATOM 755 N N . LEU A 1 106 ? 1.119 0.860 2.586 1.00 98.25 106 LEU A N 1
ATOM 756 C CA . LEU A 1 106 ? 2.512 0.550 2.883 1.00 98.25 106 LEU A CA 1
ATOM 757 C C . LEU A 1 106 ? 3.143 1.695 3.663 1.00 98.25 106 LEU A C 1
ATOM 759 O O . LEU A 1 106 ? 3.221 2.822 3.166 1.00 98.25 106 LEU A O 1
ATOM 763 N N . VAL A 1 107 ? 3.627 1.384 4.860 1.00 97.75 107 VAL A N 1
ATOM 764 C CA . VAL A 1 107 ? 4.377 2.306 5.714 1.00 97.75 107 VAL A CA 1
ATOM 765 C C . VAL A 1 107 ? 5.821 1.829 5.783 1.00 97.75 107 VAL A C 1
ATOM 767 O O . VAL A 1 107 ? 6.080 0.654 6.028 1.00 97.75 107 VAL A O 1
ATOM 770 N N . ASP A 1 108 ? 6.773 2.721 5.543 1.00 96.69 108 ASP A N 1
ATOM 771 C CA . ASP A 1 108 ? 8.192 2.418 5.720 1.00 96.69 108 ASP A CA 1
ATOM 772 C C . ASP A 1 108 ? 8.513 2.260 7.210 1.00 96.69 108 ASP A C 1
ATOM 774 O O . ASP A 1 108 ? 8.320 3.190 7.991 1.00 96.69 108 ASP A O 1
ATOM 778 N N . ASP A 1 109 ? 9.013 1.090 7.603 1.00 95.25 109 ASP A N 1
ATOM 779 C CA . ASP A 1 109 ? 9.301 0.775 9.004 1.00 95.25 109 ASP A CA 1
ATOM 780 C C . ASP A 1 109 ? 10.473 1.561 9.609 1.00 95.25 109 ASP A C 1
ATOM 782 O O . ASP A 1 109 ? 10.621 1.591 10.828 1.00 95.25 109 ASP A O 1
ATOM 786 N N . SER A 1 110 ? 11.287 2.214 8.776 1.00 94.75 110 SER A N 1
ATOM 787 C CA . SER A 1 110 ? 12.427 3.020 9.219 1.00 94.75 110 SER A CA 1
ATOM 788 C C . SER A 1 110 ? 12.095 4.499 9.412 1.00 94.75 110 SER A C 1
ATOM 790 O O . SER A 1 110 ? 12.726 5.171 10.227 1.00 94.75 110 SER A O 1
ATOM 792 N N . THR A 1 111 ? 11.129 5.019 8.652 1.00 95.12 111 THR A N 1
ATOM 793 C CA . THR A 1 111 ? 10.808 6.457 8.610 1.00 95.12 111 THR A CA 1
ATOM 794 C C . THR A 1 111 ? 9.379 6.778 9.010 1.00 95.12 111 THR A C 1
ATOM 796 O O . THR A 1 111 ? 9.043 7.955 9.089 1.00 95.12 111 THR A O 1
ATOM 799 N N . GLU A 1 112 ? 8.533 5.767 9.224 1.00 94.62 112 GLU A N 1
ATOM 800 C CA . GLU A 1 112 ? 7.088 5.920 9.445 1.00 94.62 112 GLU A CA 1
ATOM 801 C C . GLU A 1 112 ? 6.350 6.591 8.270 1.00 94.62 112 GLU A C 1
ATOM 803 O O . GLU A 1 112 ? 5.169 6.920 8.366 1.00 94.62 112 GLU A O 1
ATOM 808 N N . ALA A 1 113 ? 7.022 6.774 7.130 1.00 96.31 113 ALA A N 1
ATOM 809 C CA . ALA A 1 113 ? 6.454 7.445 5.974 1.00 96.31 113 ALA A CA 1
ATOM 810 C C . ALA A 1 113 ? 5.509 6.514 5.208 1.00 96.31 113 ALA A C 1
ATOM 812 O O . ALA A 1 113 ? 5.870 5.386 4.856 1.00 96.31 113 ALA A O 1
ATOM 813 N N . VAL A 1 114 ? 4.323 7.016 4.863 1.00 97.94 114 VAL A N 1
ATOM 814 C CA . VAL A 1 114 ? 3.419 6.329 3.936 1.00 97.94 114 VAL A CA 1
ATOM 815 C C . VAL A 1 114 ? 4.017 6.358 2.530 1.00 97.94 114 VAL A C 1
ATOM 817 O O . VAL A 1 114 ? 4.349 7.418 1.998 1.00 97.94 114 VAL A O 1
ATOM 820 N N . ARG A 1 115 ? 4.156 5.181 1.916 1.00 97.50 115 ARG A N 1
ATOM 821 C CA . ARG A 1 115 ? 4.797 5.007 0.604 1.00 97.50 115 ARG A CA 1
ATOM 822 C C . ARG A 1 115 ? 3.814 4.830 -0.544 1.00 97.50 115 ARG A C 1
ATOM 824 O O . ARG A 1 115 ? 4.146 5.202 -1.663 1.00 97.50 115 ARG A O 1
ATOM 831 N N . GLY A 1 116 ? 2.638 4.266 -0.281 1.00 97.81 116 GLY A N 1
ATOM 832 C CA . GLY A 1 116 ? 1.615 4.022 -1.296 1.00 97.81 116 GLY A CA 1
ATOM 833 C C . GLY A 1 116 ? 0.639 2.919 -0.903 1.00 97.81 116 GLY A C 1
ATOM 834 O O . GLY A 1 116 ? 0.675 2.431 0.227 1.00 97.81 116 GLY A O 1
ATOM 835 N N . VAL A 1 117 ? -0.216 2.515 -1.843 1.00 98.25 117 VAL A N 1
ATOM 836 C CA . VAL A 1 117 ? -1.179 1.417 -1.658 1.00 98.25 117 VAL A CA 1
ATOM 837 C C . VAL A 1 117 ? -1.031 0.352 -2.733 1.00 98.25 117 VAL A C 1
ATOM 839 O O . VAL A 1 117 ? -1.019 0.656 -3.924 1.00 98.25 117 VAL A O 1
ATOM 842 N N . LEU A 1 118 ? -0.982 -0.912 -2.316 1.00 98.12 118 LEU A N 1
ATOM 843 C CA . LEU A 1 118 ? -1.188 -2.049 -3.213 1.00 98.12 118 LEU A CA 1
ATOM 844 C C . LEU A 1 118 ? -2.625 -2.554 -3.095 1.00 98.12 118 LEU A C 1
ATOM 846 O O . LEU A 1 118 ? -3.152 -2.658 -1.991 1.00 98.12 118 LEU A O 1
ATOM 850 N N . VAL A 1 119 ? -3.248 -2.881 -4.223 1.00 98.06 119 VAL A N 1
ATOM 851 C CA . VAL A 1 119 ? -4.582 -3.489 -4.280 1.00 98.06 119 VAL A CA 1
ATOM 852 C C . VAL A 1 119 ? -4.450 -4.918 -4.784 1.00 98.06 119 VAL A C 1
ATOM 854 O O . VAL A 1 119 ? -3.855 -5.165 -5.835 1.00 98.06 119 VAL A O 1
ATOM 857 N N . TYR A 1 120 ? -5.007 -5.843 -4.015 1.00 96.69 120 TYR A N 1
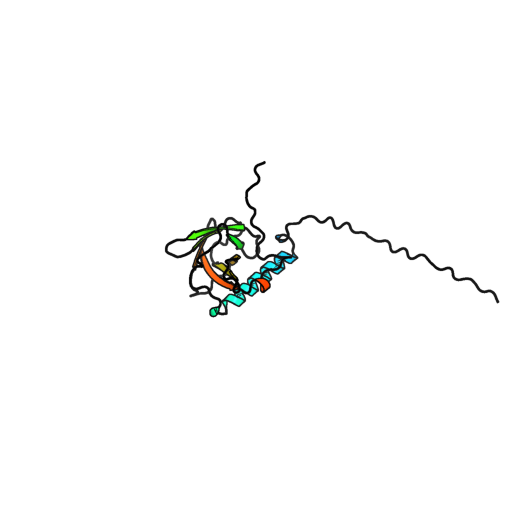ATOM 858 C CA . TYR A 1 120 ? -5.004 -7.275 -4.274 1.00 96.69 120 TYR A CA 1
ATOM 859 C C . TYR A 1 120 ? -6.422 -7.742 -4.615 1.00 96.69 120 TYR A C 1
ATOM 861 O O . TYR A 1 120 ? -7.391 -7.265 -4.026 1.00 96.69 120 TYR A O 1
ATOM 869 N N . GLU A 1 121 ? -6.533 -8.683 -5.552 1.00 93.44 121 GLU A N 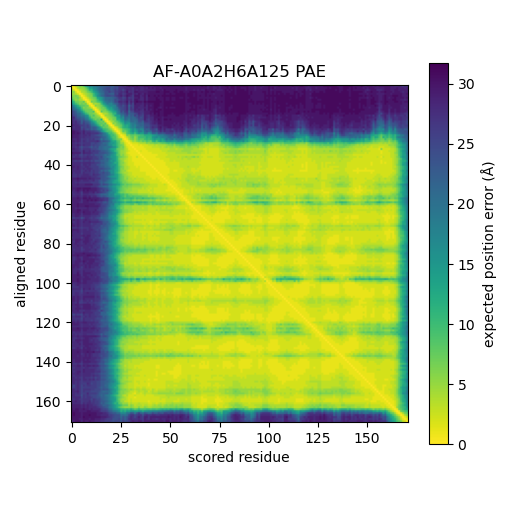1
ATOM 870 C CA . GLU A 1 121 ? -7.805 -9.311 -5.942 1.00 93.44 121 GLU A CA 1
ATOM 871 C C . GLU A 1 121 ? -8.279 -10.437 -4.997 1.00 93.44 121 GLU A C 1
ATOM 873 O O . GLU A 1 121 ? -9.486 -10.579 -4.813 1.00 93.44 121 GLU A O 1
ATOM 878 N N . PRO A 1 122 ? -7.400 -11.254 -4.374 1.00 91.06 122 PRO A N 1
ATOM 879 C CA . PRO A 1 122 ? -7.843 -12.253 -3.404 1.00 91.06 122 PRO A CA 1
ATOM 880 C C . PRO A 1 122 ? -8.577 -11.643 -2.207 1.00 91.06 122 PRO A C 1
ATOM 882 O O . PRO A 1 122 ? -8.385 -10.475 -1.866 1.00 91.06 122 PRO A O 1
ATOM 885 N N . GLU A 1 123 ? -9.383 -12.460 -1.526 1.00 91.69 123 GLU A N 1
ATOM 886 C CA . GLU A 1 123 ? -10.013 -12.055 -0.270 1.00 91.69 123 GLU A CA 1
ATOM 887 C C . GLU A 1 123 ? -8.954 -11.637 0.763 1.00 91.69 123 GLU A C 1
ATOM 889 O O . GLU A 1 123 ? -7.907 -12.276 0.909 1.00 91.69 123 GLU A O 1
ATOM 894 N N . GLY A 1 124 ? -9.223 -10.525 1.449 1.00 87.50 124 GLY A N 1
ATOM 895 C CA . GLY A 1 124 ? -8.340 -10.003 2.483 1.00 87.50 124 GLY A CA 1
ATOM 896 C C . GLY A 1 124 ? -8.308 -10.884 3.731 1.00 87.50 124 GLY A C 1
ATOM 897 O O . GLY A 1 124 ? -9.211 -11.689 3.961 1.00 87.50 124 GLY A O 1
ATOM 898 N N . PRO A 1 125 ? -7.273 -10.735 4.570 1.00 88.62 125 PRO A N 1
ATOM 899 C CA . PRO A 1 125 ? -7.167 -11.510 5.795 1.00 88.62 125 PRO A CA 1
ATOM 900 C C . PRO A 1 125 ? -8.330 -11.190 6.750 1.00 88.62 125 PRO A C 1
ATOM 902 O O . PRO A 1 125 ? -8.635 -10.014 6.992 1.00 88.62 125 PRO A O 1
ATOM 905 N N . PRO A 1 126 ? -8.969 -12.211 7.347 1.00 86.81 126 PRO A N 1
ATOM 906 C CA . PRO A 1 126 ? -10.013 -11.981 8.330 1.00 86.81 126 PRO A CA 1
ATOM 907 C C . PRO A 1 126 ? -9.419 -11.368 9.604 1.00 86.81 126 PRO A C 1
ATOM 909 O O . PRO A 1 126 ? -8.323 -11.724 10.036 1.00 86.81 126 PRO A O 1
ATOM 912 N N . ASN A 1 127 ? -10.186 -10.487 10.250 1.00 88.75 127 ASN A N 1
ATOM 913 C CA . ASN A 1 127 ? -9.883 -9.893 11.561 1.00 88.75 127 ASN A CA 1
ATOM 914 C C . ASN A 1 127 ? -8.651 -8.972 11.629 1.00 88.75 127 ASN A C 1
ATOM 916 O O . ASN A 1 127 ? -8.204 -8.648 12.729 1.00 88.75 127 ASN A O 1
ATOM 920 N N . TYR A 1 128 ? -8.097 -8.530 10.499 1.00 94.62 128 TYR A N 1
ATOM 921 C CA . TYR A 1 128 ? -7.028 -7.529 10.529 1.00 94.62 128 TYR A CA 1
ATOM 922 C C . TYR A 1 128 ? -7.601 -6.134 10.830 1.00 94.62 128 TYR A C 1
ATOM 924 O O . TYR A 1 128 ? -8.725 -5.840 10.406 1.00 94.62 128 TYR A O 1
ATOM 932 N N . PRO A 1 129 ? -6.857 -5.261 11.540 1.00 95.00 129 PRO A N 1
ATOM 933 C CA . PRO A 1 129 ? -7.297 -3.897 11.818 1.00 95.00 129 PRO A CA 1
ATOM 934 C C . PRO A 1 129 ? -7.589 -3.137 10.523 1.00 95.00 129 PRO A C 1
ATOM 936 O O . PRO A 1 129 ? -6.703 -2.920 9.694 1.00 95.00 129 PRO A O 1
ATOM 939 N N . LYS A 1 130 ? -8.850 -2.744 10.336 1.00 95.75 130 LYS A N 1
ATOM 940 C CA . LYS A 1 130 ? -9.272 -1.940 9.188 1.00 95.75 130 LYS A CA 1
ATOM 941 C C . LYS A 1 130 ? -8.838 -0.494 9.424 1.00 95.75 130 LYS A C 1
ATOM 943 O O . LYS A 1 130 ? -9.283 0.123 10.385 1.00 95.75 130 LYS A O 1
ATOM 948 N N . LEU A 1 131 ? -8.025 0.049 8.521 1.00 97.19 131 LEU A N 1
ATOM 949 C CA . LEU A 1 131 ? -7.631 1.462 8.533 1.00 97.19 131 LEU A CA 1
ATOM 950 C C . LEU A 1 131 ? -8.605 2.356 7.771 1.00 97.19 131 LEU A C 1
ATOM 952 O O . LEU A 1 131 ? -8.549 3.577 7.903 1.00 97.19 131 LEU A O 1
ATOM 956 N N . GLY A 1 132 ? -9.460 1.762 6.940 1.00 97.00 132 GLY A N 1
ATOM 957 C CA . GLY A 1 132 ? -10.422 2.493 6.137 1.00 97.00 132 GLY A CA 1
ATOM 958 C C . GLY A 1 132 ? -10.909 1.698 4.933 1.00 97.00 132 GLY A C 1
ATOM 959 O O . GLY A 1 132 ? -11.094 0.479 5.002 1.00 97.00 132 GLY A O 1
ATOM 960 N N . THR A 1 133 ? -11.096 2.393 3.816 1.00 97.94 133 THR A N 1
ATOM 961 C CA . THR A 1 133 ? -11.555 1.822 2.547 1.00 97.94 133 THR A CA 1
ATOM 962 C C . THR A 1 133 ? -10.799 2.404 1.358 1.00 97.94 133 THR A C 1
ATOM 964 O O . THR A 1 133 ? -10.289 3.524 1.414 1.00 97.94 133 THR A O 1
ATOM 967 N N . ILE A 1 134 ? -10.748 1.639 0.271 1.00 98.44 134 ILE A N 1
ATOM 968 C CA . ILE A 1 134 ? -10.329 2.114 -1.046 1.00 98.44 134 ILE A CA 1
ATOM 969 C C . ILE A 1 134 ? -11.408 1.766 -2.070 1.00 98.44 134 ILE A C 1
ATOM 971 O O . ILE A 1 134 ? -11.911 0.644 -2.087 1.00 98.44 134 ILE A O 1
ATOM 975 N N . SER A 1 135 ? -11.767 2.724 -2.915 1.00 98.25 135 SER A N 1
ATOM 976 C CA . SER A 1 135 ? -12.834 2.589 -3.904 1.00 98.25 135 SER A CA 1
ATOM 977 C C . SER A 1 135 ? -12.307 2.824 -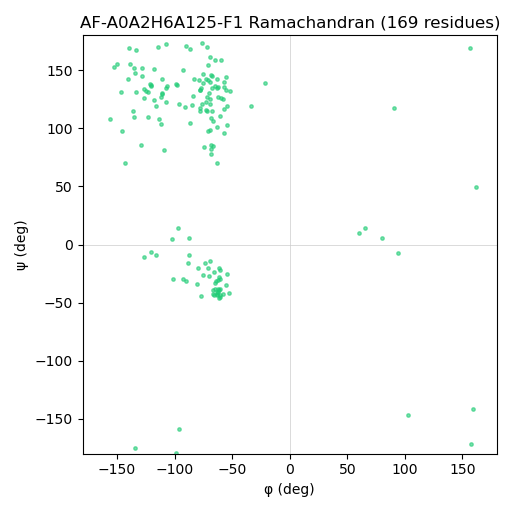5.309 1.00 98.25 135 SER A C 1
ATOM 979 O O . SER A 1 135 ? -11.543 3.762 -5.540 1.00 98.25 135 SER A O 1
ATOM 981 N N . GLY A 1 136 ? -12.755 1.987 -6.240 1.00 96.50 136 GLY A N 1
ATOM 982 C CA . GLY A 1 136 ? -12.730 2.265 -7.671 1.00 96.50 136 GLY A CA 1
ATOM 983 C C . GLY A 1 136 ? -14.078 2.822 -8.129 1.00 96.50 136 GLY A C 1
ATOM 984 O O . GLY A 1 136 ? -14.877 3.304 -7.327 1.00 96.50 136 GLY A O 1
ATOM 985 N N . SER A 1 137 ? -14.361 2.721 -9.426 1.00 92.56 137 SER A N 1
ATOM 986 C CA . SER A 1 137 ? -15.631 3.171 -10.011 1.00 92.56 137 SER A CA 1
ATOM 987 C C . SER A 1 137 ? -16.837 2.305 -9.630 1.00 92.56 137 SER A C 1
ATOM 989 O O . SER A 1 137 ? -17.962 2.797 -9.625 1.00 92.56 137 SER A O 1
ATOM 991 N N . GLU A 1 138 ? -16.626 1.021 -9.333 1.00 92.56 138 GLU A N 1
ATOM 992 C CA . GLU A 1 138 ? -17.711 0.028 -9.235 1.00 92.56 138 GLU A CA 1
ATOM 993 C C . GLU A 1 138 ? -17.736 -0.754 -7.920 1.00 92.56 138 GLU A C 1
ATOM 995 O O . GLU A 1 138 ? -18.694 -1.479 -7.649 1.00 92.56 138 GLU A O 1
ATOM 1000 N N . SER A 1 139 ? -16.688 -0.643 -7.108 1.00 96.75 139 SER A N 1
ATOM 1001 C CA . SER A 1 139 ? -16.533 -1.404 -5.872 1.00 96.75 139 SER A CA 1
ATOM 1002 C C . SER A 1 139 ? -15.734 -0.620 -4.837 1.00 96.75 139 SER A C 1
ATOM 1004 O O . SER A 1 139 ? -14.911 0.242 -5.158 1.00 96.75 139 SER A O 1
ATOM 1006 N N . THR A 1 140 ? -15.969 -0.973 -3.577 1.00 97.31 140 THR A N 1
ATOM 1007 C CA . THR A 1 140 ? -15.231 -0.491 -2.412 1.00 97.31 140 THR A CA 1
ATOM 1008 C C . THR A 1 140 ? -14.664 -1.694 -1.676 1.00 97.31 140 THR A C 1
ATOM 1010 O O . THR A 1 140 ? -15.382 -2.659 -1.416 1.00 97.31 140 THR A O 1
ATOM 1013 N N . LEU A 1 141 ? -13.380 -1.633 -1.343 1.00 97.81 141 LEU A N 1
ATOM 1014 C CA . LEU A 1 141 ? -12.630 -2.696 -0.684 1.00 97.81 141 LEU A CA 1
ATOM 1015 C C . LEU A 1 141 ? -12.130 -2.220 0.687 1.00 97.81 141 LEU A C 1
ATOM 1017 O O . LEU A 1 141 ? -11.871 -1.022 0.863 1.00 97.81 141 LEU A O 1
ATOM 1021 N N . PRO A 1 142 ? -11.957 -3.127 1.663 1.00 97.25 142 PRO A N 1
ATOM 1022 C CA . PRO A 1 142 ? -11.318 -2.781 2.927 1.00 97.25 142 PRO A CA 1
ATOM 1023 C C . PRO A 1 142 ? -9.862 -2.355 2.697 1.00 97.25 142 PRO A C 1
ATOM 1025 O O . PRO A 1 142 ? -9.164 -2.924 1.856 1.00 97.25 142 PRO A O 1
ATOM 1028 N N . LEU A 1 143 ? -9.404 -1.361 3.459 1.00 97.81 143 LEU A N 1
ATOM 1029 C CA . LEU A 1 143 ? -8.009 -0.928 3.494 1.00 97.81 143 LEU A CA 1
ATOM 1030 C C . LEU A 1 143 ? -7.376 -1.361 4.817 1.00 97.81 143 LEU A C 1
ATOM 1032 O O . LEU A 1 143 ? -7.838 -0.972 5.892 1.00 97.81 143 LEU A O 1
ATOM 1036 N N . TYR A 1 144 ? -6.294 -2.124 4.724 1.00 97.88 144 TYR A N 1
ATOM 1037 C CA . TYR A 1 144 ? -5.426 -2.488 5.844 1.00 97.88 144 TYR A CA 1
ATOM 1038 C C . TYR A 1 144 ? -4.102 -1.731 5.739 1.00 97.88 144 TYR A C 1
ATOM 1040 O O . TYR A 1 144 ? -3.836 -1.084 4.724 1.00 97.88 144 TYR A O 1
ATOM 1048 N N . GLY A 1 145 ? -3.244 -1.830 6.752 1.00 97.12 145 GLY A N 1
ATOM 1049 C CA . GLY A 1 145 ? -1.895 -1.278 6.679 1.00 97.12 145 GLY A CA 1
ATOM 1050 C C . GLY A 1 145 ? -0.834 -2.235 7.188 1.00 97.12 145 GLY A C 1
ATOM 1051 O O . GLY A 1 145 ? -1.068 -3.025 8.104 1.00 97.12 145 GLY A O 1
ATOM 1052 N N . VAL A 1 146 ? 0.345 -2.145 6.582 1.00 97.50 146 VAL A N 1
ATOM 1053 C CA . VAL A 1 146 ? 1.514 -2.928 6.969 1.00 97.50 146 VAL A CA 1
ATOM 1054 C C . VAL A 1 146 ? 2.778 -2.082 6.896 1.00 97.50 146 VAL A C 1
ATOM 1056 O O . VAL A 1 146 ? 2.971 -1.256 6.001 1.00 97.50 146 VAL A O 1
ATOM 1059 N N . ARG A 1 147 ? 3.655 -2.325 7.860 1.00 97.38 147 ARG A N 1
ATOM 1060 C CA . ARG A 1 147 ? 5.009 -1.802 7.933 1.00 97.38 147 ARG A CA 1
ATOM 1061 C C . ARG A 1 147 ? 5.921 -2.694 7.115 1.00 97.38 147 ARG A C 1
ATOM 1063 O O . ARG A 1 147 ? 5.952 -3.904 7.326 1.00 97.38 147 ARG A O 1
ATOM 1070 N N . VAL A 1 148 ? 6.682 -2.103 6.209 1.00 96.81 148 VAL A N 1
ATOM 1071 C CA . VAL A 1 148 ? 7.603 -2.822 5.331 1.00 96.81 148 VAL A CA 1
ATOM 1072 C C . VAL A 1 148 ? 8.981 -2.203 5.411 1.00 96.81 148 VAL A C 1
ATOM 1074 O O . VAL A 1 148 ? 9.127 -0.984 5.494 1.00 96.81 148 VAL A O 1
ATOM 1077 N N . HIS A 1 149 ? 10.001 -3.049 5.315 1.00 96.19 149 HIS A N 1
ATOM 1078 C CA . HIS A 1 149 ? 11.351 -2.566 5.096 1.00 96.19 149 HIS A CA 1
ATOM 1079 C C . HIS A 1 149 ? 11.460 -2.044 3.662 1.00 96.19 149 HIS A C 1
ATOM 1081 O O . HIS A 1 149 ? 11.614 -2.820 2.724 1.00 96.19 149 HIS A O 1
ATOM 1087 N N . TRP A 1 150 ? 11.337 -0.732 3.463 1.00 96.06 150 TRP A N 1
ATOM 1088 C CA . TRP A 1 150 ? 11.170 -0.158 2.124 1.00 96.06 150 TRP A CA 1
ATOM 1089 C C . TRP A 1 150 ? 12.234 -0.587 1.088 1.00 96.06 150 TRP A C 1
ATOM 1091 O O . TRP A 1 150 ? 11.856 -0.938 -0.034 1.00 96.06 150 TRP A O 1
ATOM 1101 N N . PRO A 1 151 ? 13.539 -0.663 1.425 1.00 94.81 151 PRO A N 1
ATOM 1102 C CA . PRO A 1 151 ? 14.561 -1.137 0.491 1.00 94.81 151 PRO A CA 1
ATOM 1103 C C . PRO A 1 151 ? 14.390 -2.586 0.005 1.00 94.81 151 PRO A C 1
ATOM 1105 O O . PRO A 1 151 ? 14.959 -2.934 -1.027 1.00 94.81 151 PRO A O 1
ATOM 1108 N N . SER A 1 152 ? 13.635 -3.443 0.710 1.00 93.69 152 SER A N 1
ATOM 1109 C CA . SER A 1 152 ? 13.403 -4.830 0.270 1.00 93.69 152 SER A CA 1
ATOM 1110 C C . SER A 1 152 ? 12.332 -4.949 -0.814 1.00 93.69 152 SER A C 1
ATOM 1112 O O . SER A 1 152 ? 12.312 -5.943 -1.538 1.00 93.69 152 SER A O 1
ATOM 1114 N N . VAL A 1 153 ? 11.457 -3.946 -0.944 1.00 94.50 153 VAL A N 1
ATOM 1115 C CA . VAL A 1 153 ? 10.318 -3.965 -1.879 1.00 94.50 153 VAL A CA 1
ATOM 1116 C C . VAL A 1 153 ? 10.407 -2.900 -2.968 1.00 94.50 153 VAL A C 1
ATOM 1118 O O . VAL A 1 153 ? 9.627 -2.930 -3.916 1.00 94.50 153 VAL A O 1
ATOM 1121 N N . ASN A 1 154 ? 11.356 -1.969 -2.865 1.00 93.88 154 ASN A N 1
ATOM 1122 C CA . ASN A 1 154 ? 11.528 -0.879 -3.814 1.00 93.88 154 ASN A CA 1
ATOM 1123 C C . ASN A 1 154 ? 12.994 -0.714 -4.223 1.00 93.88 154 ASN A C 1
ATOM 1125 O O . ASN A 1 154 ? 13.881 -0.599 -3.379 1.00 93.88 154 ASN A O 1
ATOM 1129 N N . THR A 1 155 ? 13.244 -0.613 -5.530 1.00 90.44 155 THR A N 1
ATOM 1130 C CA . THR A 1 155 ? 14.589 -0.383 -6.077 1.00 90.44 155 THR A CA 1
ATOM 1131 C C . THR A 1 155 ? 14.586 0.804 -7.041 1.00 90.44 155 THR A C 1
ATOM 1133 O O . THR A 1 155 ? 13.574 1.035 -7.698 1.00 90.44 155 THR A O 1
ATOM 1136 N N . PRO A 1 156 ? 15.706 1.535 -7.212 1.00 88.50 156 PRO A N 1
ATOM 1137 C CA . PRO A 1 156 ? 15.765 2.643 -8.172 1.00 88.50 156 PRO A CA 1
ATOM 1138 C C . PRO A 1 156 ? 15.496 2.222 -9.623 1.00 88.50 156 PRO A C 1
ATOM 1140 O O . PRO A 1 156 ? 15.002 3.014 -10.417 1.00 88.50 156 PRO A O 1
ATOM 1143 N N . ARG A 1 157 ? 15.833 0.975 -9.979 1.00 89.12 157 ARG A N 1
ATOM 1144 C CA . ARG A 1 157 ? 15.668 0.451 -11.341 1.00 89.12 157 ARG A CA 1
ATOM 1145 C C . ARG A 1 157 ? 14.220 0.080 -11.649 1.00 89.12 157 ARG A C 1
ATOM 1147 O O . ARG A 1 157 ? 13.741 0.372 -12.737 1.00 89.12 157 ARG A O 1
ATOM 1154 N N . CYS A 1 158 ? 13.565 -0.590 -10.707 1.00 90.44 158 CYS A N 1
ATOM 1155 C CA . CYS A 1 158 ? 12.165 -0.978 -10.793 1.00 90.44 158 CYS A CA 1
ATOM 1156 C C . CYS A 1 158 ? 11.486 -0.516 -9.506 1.00 90.44 158 CYS A C 1
ATOM 1158 O O . CYS A 1 158 ? 11.452 -1.276 -8.529 1.00 90.44 158 CYS A O 1
ATOM 1160 N N . PRO A 1 159 ? 11.028 0.745 -9.464 1.00 92.38 159 PRO A N 1
ATOM 1161 C CA . PRO A 1 159 ? 10.343 1.245 -8.292 1.00 92.38 159 PRO A CA 1
ATOM 1162 C C . PRO A 1 159 ? 8.991 0.543 -8.145 1.00 92.38 159 PRO A C 1
ATOM 1164 O O . PRO A 1 159 ? 8.326 0.211 -9.134 1.00 92.38 159 PRO A O 1
ATOM 1167 N N . LEU A 1 160 ? 8.574 0.312 -6.899 1.00 94.12 160 LEU A N 1
ATOM 1168 C CA . LEU A 1 160 ? 7.269 -0.292 -6.621 1.00 94.12 160 LEU A CA 1
ATOM 1169 C C . LEU A 1 160 ? 6.128 0.622 -7.072 1.00 94.12 160 LEU A C 1
ATOM 1171 O O . LEU A 1 160 ? 5.099 0.139 -7.534 1.00 94.12 160 LEU A O 1
ATOM 1175 N N . PHE A 1 161 ? 6.340 1.932 -6.979 1.00 94.81 161 PHE A N 1
ATOM 1176 C CA . PHE A 1 161 ? 5.454 2.940 -7.533 1.00 94.81 161 PHE A CA 1
ATOM 1177 C C . PHE A 1 161 ? 6.257 3.883 -8.421 1.00 94.81 161 PHE A C 1
ATOM 1179 O O . PHE A 1 161 ? 7.244 4.456 -7.949 1.00 94.81 161 PHE A O 1
ATOM 1186 N N . ALA A 1 162 ? 5.861 4.079 -9.681 1.00 91.38 162 ALA A N 1
ATOM 1187 C CA . ALA A 1 162 ? 6.412 5.199 -10.437 1.00 91.38 162 ALA A CA 1
ATOM 1188 C C . ALA A 1 162 ? 5.999 6.542 -9.826 1.00 91.38 162 ALA A C 1
ATOM 1190 O O . ALA A 1 162 ? 4.978 6.636 -9.134 1.00 91.38 162 ALA A O 1
ATOM 1191 N N . PRO A 1 163 ? 6.763 7.608 -10.123 1.00 89.12 163 PRO A N 1
ATOM 1192 C CA . PRO A 1 163 ? 6.320 8.964 -9.862 1.00 89.12 163 PRO A CA 1
ATOM 1193 C C . PRO A 1 163 ? 4.932 9.201 -10.457 1.00 89.12 163 PRO A C 1
ATOM 1195 O O . PRO A 1 163 ? 4.675 8.880 -11.621 1.00 89.12 163 PRO A O 1
ATOM 1198 N N . LEU A 1 164 ? 4.041 9.783 -9.658 1.00 90.44 164 LEU A N 1
ATOM 1199 C CA . LEU A 1 164 ? 2.753 10.233 -10.160 1.00 90.44 164 LEU A CA 1
ATOM 1200 C C . LEU A 1 164 ? 2.982 11.321 -11.207 1.00 90.44 164 LEU A C 1
ATOM 1202 O O . LEU A 1 164 ? 3.796 12.226 -11.013 1.00 90.44 164 LEU A O 1
ATOM 1206 N N . LYS A 1 165 ? 2.257 11.233 -12.322 1.00 78.50 165 LYS A N 1
ATOM 1207 C CA . LYS A 1 165 ? 2.211 12.329 -13.284 1.00 78.50 165 LYS A CA 1
ATOM 1208 C C . LYS A 1 165 ? 1.486 13.486 -12.607 1.00 78.50 165 LYS A C 1
ATOM 1210 O O . LYS A 1 165 ? 0.313 13.366 -12.269 1.00 78.50 165 LYS A O 1
ATOM 1215 N N . THR A 1 166 ? 2.190 14.583 -12.374 1.00 61.56 166 THR A N 1
ATOM 1216 C CA . THR A 1 166 ? 1.540 15.846 -12.03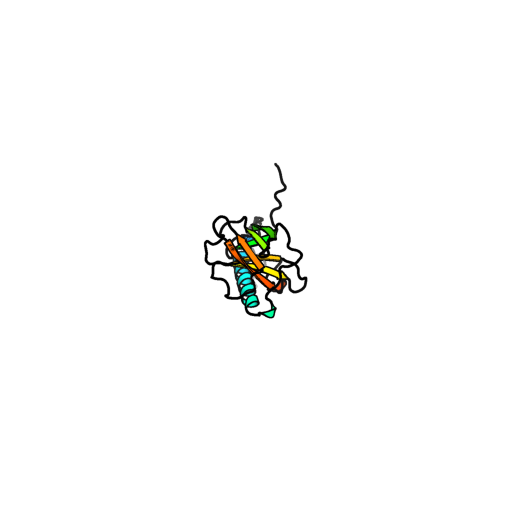8 1.00 61.56 166 THR A CA 1
ATOM 1217 C C . THR A 1 166 ? 0.905 16.352 -13.323 1.00 61.56 166 THR A C 1
ATOM 1219 O O . THR A 1 166 ? 1.629 16.634 -14.278 1.00 61.56 166 THR A O 1
ATOM 1222 N N . ASP A 1 167 ? -0.422 16.453 -13.373 1.00 51.34 167 ASP A N 1
ATOM 1223 C CA . ASP A 1 167 ? -1.122 17.113 -14.477 1.00 51.34 167 ASP A CA 1
ATOM 1224 C C . ASP A 1 167 ? -0.820 18.619 -14.430 1.00 51.34 167 ASP A C 1
ATOM 1226 O O . ASP A 1 167 ? -1.590 19.437 -13.935 1.00 51.34 167 ASP A O 1
ATOM 1230 N N . ALA A 1 168 ? 0.368 18.986 -14.898 1.00 43.09 168 ALA A N 1
ATOM 1231 C CA . ALA A 1 168 ? 0.808 20.352 -15.103 1.00 43.09 168 ALA A CA 1
ATOM 1232 C C . ALA A 1 168 ? 1.662 20.404 -16.371 1.00 43.09 168 ALA A C 1
ATOM 1234 O O . ALA A 1 168 ? 2.872 20.604 -16.324 1.00 43.09 168 ALA A O 1
ATOM 1235 N N . GLN A 1 169 ? 1.009 20.234 -17.519 1.00 31.28 169 GLN A N 1
ATOM 1236 C CA . GLN A 1 169 ? 1.418 20.950 -18.720 1.00 31.28 169 GLN A CA 1
ATOM 1237 C C . GLN A 1 169 ? 0.172 21.272 -19.555 1.00 31.28 169 GLN A C 1
ATOM 1239 O O . GLN A 1 169 ? -0.323 20.396 -20.266 1.00 31.28 169 GLN A O 1
ATOM 1244 N N . PRO A 1 170 ? -0.391 22.491 -19.454 1.00 39.75 170 PRO A N 1
ATOM 1245 C CA . PRO A 1 170 ? -1.252 22.984 -20.515 1.00 39.75 170 PRO A CA 1
ATOM 1246 C C . PRO A 1 170 ? -0.394 23.151 -21.777 1.00 39.75 170 PRO A C 1
ATOM 1248 O O . PRO A 1 170 ? 0.747 23.610 -21.692 1.00 39.75 170 PRO A O 1
ATOM 1251 N N . ASN A 1 171 ? -0.938 22.717 -22.916 1.00 38.69 171 ASN A N 1
ATOM 1252 C CA . ASN A 1 171 ? -0.390 23.024 -24.240 1.00 38.69 171 ASN A CA 1
ATOM 1253 C C . ASN A 1 171 ? -0.217 24.534 -24.437 1.00 38.69 171 ASN A C 1
ATOM 1255 O O . ASN A 1 171 ? -1.095 25.285 -23.949 1.00 38.69 171 ASN A O 1
#

Secondary structure (DSSP, 8-state):
---PPPPP------------------GGGSHHHHHHHHHHHHHHHHHHTSGGGB--S--S---SSEEEEETTS-EEEEEEEEETTEEEEEE-SS-PPSSS-EEEEEEETTT--EEEEEEESSPPPTTPPP-EEEE-SS-EEEEEEEEE-HHHH--SSS-SSPPP-------

Sequence (171 aa):
MNRHRQKPLGIALLGCASLLIACESNPENSPACGIASIAAASIVLQSMQDLNKLVTDPPVEVPNPLPARVVGYGTSSALVATGPEGLILGYQGEGFPRVPGFGLLLVDDSTEAVRGVLVYEPEGPPNYPKLGTISGSESTLPLYGVRVHWPSVNTPRCPLFAPLKTDAQPN